Protein AF-A0A967XJF1-F1 (afdb_monomer)

pLDDT: mean 89.91, std 9.6, range [41.53, 97.81]

Sequence (82 aa):
AREDVDFLGERGLDDAEIALIRRWVEEGAAEGDPADLPARPEFTAGWQLGEPDMVVEMPESFTVPAAGVDVFRNFVLPIPVT

Secondary structure (DSSP, 8-state):
-------TT--PPPHHHHHHHHHHHHTT-----GGGSPPPPPPPSS-TT---S-----SS--PPPSSSS-------------

Foldseek 3Di:
DPPPDDDVPDPDDDPVRVVVVVVCVVVPVDDDDPVPDDDDDDDDPDDPVDDDPDDFDDPDDDDDDPDDDDDDDDDDGDDPDD

Radius of gyration: 24.33 Å; Cα contacts (8 Å, |Δi|>4): 12; chains: 1; bounding box: 54×31×58 Å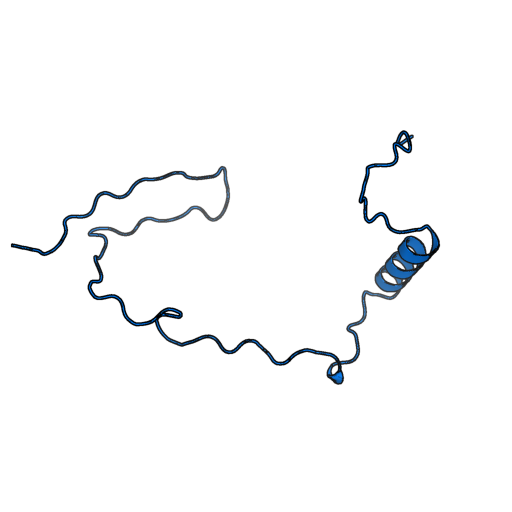

Solvent-accessible surface area (backbone atoms only — not comparable to full-atom values): 6240 Å² total; per-residue (Å²): 129,84,77,91,71,88,56,93,86,64,86,75,73,52,75,67,57,49,51,51,54,50,49,43,52,77,73,66,55,73,80,76,66,76,85,75,55,73,82,79,84,85,75,65,97,66,59,84,88,53,82,70,97,72,88,80,79,74,96,64,89,82,88,77,74,96,71,79,79,90,83,88,80,88,84,88,71,85,71,100,70,135

Structure (mmCIF, N/CA/C/O backbone):
data_AF-A0A967XJF1-F1
#
_entry.id   AF-A0A967XJF1-F1
#
loop_
_atom_site.group_PDB
_atom_site.id
_atom_site.type_symbol
_atom_site.label_atom_id
_atom_site.label_alt_id
_atom_site.label_comp_id
_atom_site.label_asym_id
_atom_site.label_entity_id
_atom_site.label_seq_id
_atom_site.pdbx_PDB_ins_code
_atom_site.Cartn_x
_atom_site.Cartn_y
_atom_site.Cartn_z
_atom_site.occupancy
_atom_site.B_iso_or_equiv
_atom_site.auth_seq_id
_atom_site.auth_comp_id
_atom_site.auth_asym_id
_atom_site.auth_atom_id
_atom_site.pdbx_PDB_model_num
ATOM 1 N N . ALA A 1 1 ? 32.659 1.638 -9.519 1.00 41.53 1 ALA A N 1
ATOM 2 C CA . ALA A 1 1 ? 32.201 0.375 -10.121 1.00 41.53 1 ALA A CA 1
ATOM 3 C C . ALA A 1 1 ? 31.404 -0.345 -9.049 1.00 41.53 1 ALA A C 1
ATOM 5 O O . ALA A 1 1 ? 31.861 -0.327 -7.911 1.00 41.53 1 ALA A O 1
ATOM 6 N N . ARG A 1 2 ? 30.205 -0.862 -9.347 1.00 53.28 2 ARG A N 1
ATOM 7 C CA . ARG A 1 2 ? 29.614 -1.877 -8.464 1.00 53.28 2 ARG A CA 1
ATOM 8 C C . ARG A 1 2 ? 30.611 -3.036 -8.453 1.00 53.28 2 ARG A C 1
ATOM 10 O O . ARG A 1 2 ? 31.109 -3.393 -9.514 1.00 53.28 2 ARG A O 1
ATOM 17 N N . GLU A 1 3 ? 31.002 -3.507 -7.278 1.00 59.66 3 GLU A N 1
ATOM 18 C CA . GLU A 1 3 ? 31.608 -4.830 -7.203 1.00 59.66 3 GLU A CA 1
ATOM 19 C C . GLU A 1 3 ? 30.475 -5.809 -7.505 1.00 59.66 3 GLU A C 1
ATOM 21 O O . GLU A 1 3 ? 29.449 -5.783 -6.821 1.00 59.66 3 GLU A O 1
ATOM 26 N N . ASP A 1 4 ? 30.625 -6.575 -8.584 1.00 67.25 4 ASP A N 1
ATOM 27 C CA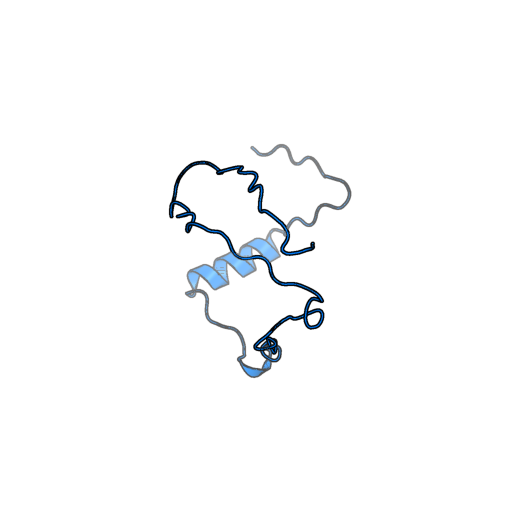 . ASP A 1 4 ? 29.683 -7.616 -8.995 1.00 67.25 4 ASP A CA 1
ATOM 28 C C . ASP A 1 4 ? 29.817 -8.780 -8.008 1.00 67.25 4 ASP A C 1
ATOM 30 O O . ASP A 1 4 ? 30.600 -9.713 -8.184 1.00 67.25 4 ASP A O 1
ATOM 34 N N . VAL A 1 5 ? 29.143 -8.628 -6.871 1.00 74.00 5 VAL A N 1
ATOM 35 C CA . VAL A 1 5 ? 29.004 -9.663 -5.855 1.00 74.00 5 VAL A CA 1
ATOM 36 C C . VAL A 1 5 ? 27.713 -10.402 -6.160 1.00 74.00 5 VAL A C 1
ATOM 38 O O . VAL A 1 5 ? 26.639 -9.839 -5.960 1.00 74.00 5 VAL A O 1
ATOM 41 N N . ASP A 1 6 ? 27.828 -11.651 -6.609 1.00 76.62 6 ASP A N 1
ATOM 42 C CA . ASP A 1 6 ? 26.665 -12.494 -6.881 1.00 76.62 6 ASP A CA 1
ATOM 43 C C . ASP A 1 6 ? 25.970 -12.868 -5.564 1.00 76.62 6 ASP A C 1
ATOM 45 O O . ASP A 1 6 ? 26.530 -13.573 -4.710 1.00 76.62 6 ASP A O 1
ATOM 49 N N . PHE A 1 7 ? 24.733 -12.405 -5.378 1.00 83.25 7 PHE A N 1
ATOM 50 C CA . PHE A 1 7 ? 23.921 -12.784 -4.223 1.00 83.25 7 PHE A CA 1
ATOM 51 C C . PHE A 1 7 ? 23.112 -14.047 -4.526 1.00 83.25 7 PHE A C 1
ATOM 53 O O . PHE A 1 7 ? 22.455 -14.175 -5.559 1.00 83.25 7 PHE A O 1
ATOM 60 N N . LEU A 1 8 ? 23.088 -14.990 -3.580 1.00 86.88 8 LEU A N 1
ATOM 61 C CA . LEU A 1 8 ? 22.292 -16.206 -3.728 1.00 86.88 8 LEU A CA 1
ATOM 62 C C . LEU A 1 8 ? 20.802 -15.862 -3.900 1.00 86.88 8 LEU A C 1
ATOM 64 O O . LEU A 1 8 ? 20.173 -15.321 -2.992 1.00 86.88 8 LEU A O 1
ATOM 68 N N . GLY A 1 9 ? 20.237 -16.238 -5.049 1.00 84.31 9 GLY A N 1
ATOM 69 C CA . GLY A 1 9 ? 18.829 -16.004 -5.377 1.00 84.31 9 GLY A CA 1
ATOM 70 C C . GLY A 1 9 ? 18.523 -14.601 -5.899 1.00 84.31 9 GLY A C 1
ATOM 71 O O . GLY A 1 9 ? 17.349 -14.227 -5.951 1.00 84.31 9 GLY A O 1
ATOM 72 N N . GLU A 1 10 ? 19.538 -13.823 -6.278 1.00 87.31 10 GLU A N 1
ATOM 73 C CA . GLU A 1 10 ? 19.293 -12.535 -6.909 1.00 87.31 10 GLU A CA 1
ATOM 74 C C . GLU A 1 10 ? 18.561 -12.682 -8.242 1.00 87.31 10 GLU A C 1
ATOM 76 O O . GLU A 1 10 ? 18.774 -13.612 -9.018 1.00 87.31 10 GLU A O 1
ATOM 81 N N . ARG A 1 11 ? 17.653 -11.742 -8.487 1.00 85.38 11 ARG A N 1
ATOM 82 C CA . ARG A 1 11 ? 16.895 -11.623 -9.733 1.00 85.38 11 ARG A CA 1
ATOM 83 C C . ARG A 1 11 ? 17.308 -10.333 -10.422 1.00 85.38 11 ARG A C 1
ATOM 85 O O . ARG A 1 11 ? 16.509 -9.408 -10.556 1.00 85.38 11 ARG A O 1
ATOM 92 N N . GLY A 1 12 ? 18.600 -10.251 -10.731 1.00 86.81 12 GLY A N 1
ATOM 93 C CA . GLY A 1 12 ? 19.143 -9.198 -11.575 1.00 86.81 12 GLY A CA 1
ATOM 94 C C . GLY A 1 12 ? 18.607 -9.336 -12.995 1.00 86.81 12 GLY A C 1
ATOM 95 O O . GLY A 1 12 ? 18.277 -10.438 -13.426 1.00 86.81 12 GLY A O 1
ATOM 96 N N . LEU A 1 13 ? 18.504 -8.208 -13.688 1.00 91.62 13 LEU A N 1
ATOM 97 C CA . LEU A 1 13 ? 18.220 -8.201 -15.115 1.00 91.62 13 LEU A CA 1
ATOM 98 C C . LEU A 1 13 ? 19.536 -8.338 -15.872 1.00 91.62 13 LEU A C 1
ATOM 100 O O . LEU A 1 13 ? 20.511 -7.673 -15.510 1.00 91.62 13 LEU A O 1
ATOM 104 N N . ASP A 1 14 ? 19.559 -9.156 -16.915 1.00 91.75 14 ASP A N 1
ATOM 105 C CA . ASP A 1 14 ? 20.698 -9.193 -17.825 1.00 91.75 14 ASP A CA 1
ATOM 106 C C . ASP A 1 14 ? 20.756 -7.934 -18.714 1.00 91.75 14 ASP A C 1
ATOM 108 O O . ASP A 1 14 ? 19.831 -7.114 -18.765 1.00 91.75 14 ASP A O 1
ATOM 112 N N . ASP A 1 15 ? 21.870 -7.747 -19.425 1.00 94.50 15 ASP A N 1
ATOM 113 C CA . ASP A 1 15 ? 22.063 -6.573 -20.283 1.00 94.50 15 ASP A CA 1
ATOM 114 C C . ASP A 1 15 ? 20.978 -6.440 -21.367 1.00 94.50 15 ASP A C 1
ATOM 116 O O . ASP A 1 15 ? 20.612 -5.322 -21.748 1.00 94.50 15 ASP A O 1
ATOM 120 N N . ALA A 1 16 ? 20.441 -7.558 -21.864 1.00 96.69 16 ALA A N 1
ATOM 121 C CA . ALA A 1 16 ? 19.404 -7.559 -22.888 1.00 96.69 16 ALA A CA 1
ATOM 122 C C . ALA A 1 16 ? 18.041 -7.158 -22.306 1.00 96.69 16 ALA A C 1
ATOM 124 O O . ALA A 1 16 ? 17.318 -6.373 -22.924 1.00 96.69 16 ALA A O 1
ATOM 125 N N . GLU A 1 17 ? 17.709 -7.632 -21.110 1.00 96.56 17 GLU A N 1
ATOM 126 C CA . GLU A 1 17 ? 16.516 -7.250 -20.355 1.00 96.56 17 GLU A CA 1
ATOM 127 C C . GLU A 1 17 ? 16.561 -5.770 -19.954 1.00 96.56 17 GLU A C 1
ATOM 129 O O . GLU A 1 17 ? 15.580 -5.039 -20.123 1.00 96.56 17 GLU A O 1
ATOM 134 N N . ILE A 1 18 ? 17.722 -5.278 -19.512 1.00 96.94 18 ILE A N 1
ATOM 135 C CA . ILE A 1 18 ? 17.937 -3.852 -19.239 1.00 96.94 18 ILE A CA 1
ATOM 136 C C . ILE A 1 18 ? 17.730 -3.029 -20.515 1.00 96.94 18 ILE A C 1
ATOM 138 O O . ILE A 1 18 ? 17.033 -2.009 -20.490 1.00 96.94 18 ILE A O 1
ATOM 142 N N . ALA A 1 19 ? 18.321 -3.450 -21.636 1.00 97.56 19 ALA A N 1
ATOM 143 C CA . ALA A 1 19 ? 18.176 -2.760 -22.915 1.00 97.56 19 ALA A CA 1
ATOM 144 C C . ALA A 1 19 ? 16.722 -2.764 -23.418 1.00 97.56 19 ALA A C 1
ATOM 146 O O . ALA A 1 19 ? 16.261 -1.764 -23.973 1.00 97.56 19 ALA A O 1
ATOM 147 N N . LEU A 1 20 ? 15.988 -3.857 -23.197 1.00 96.69 20 LEU A N 1
ATOM 148 C CA . LEU A 1 20 ? 14.571 -3.978 -23.530 1.00 96.69 20 LEU A CA 1
ATOM 149 C C . LEU A 1 20 ? 13.730 -2.932 -22.789 1.00 96.69 20 LEU A C 1
ATOM 151 O O . LEU A 1 20 ? 12.983 -2.191 -23.429 1.00 96.69 20 LEU A O 1
ATOM 155 N N . ILE A 1 21 ? 13.884 -2.832 -21.466 1.00 96.81 21 ILE A N 1
ATOM 156 C CA . ILE A 1 21 ? 13.132 -1.865 -20.653 1.00 96.81 21 ILE A CA 1
ATOM 157 C C . ILE A 1 21 ? 13.521 -0.428 -21.020 1.00 96.81 21 ILE A C 1
ATOM 159 O O . ILE A 1 21 ? 12.644 0.424 -21.153 1.00 96.81 21 ILE A O 1
ATOM 163 N N . ARG A 1 22 ? 14.816 -0.149 -21.232 1.00 97.81 22 ARG A N 1
ATOM 164 C CA . ARG A 1 22 ? 15.284 1.183 -21.659 1.00 97.81 22 ARG A CA 1
ATOM 165 C C . ARG A 1 22 ? 14.617 1.633 -22.950 1.00 97.81 22 ARG A C 1
ATOM 167 O O . ARG A 1 22 ? 14.089 2.739 -22.991 1.00 97.81 22 ARG A O 1
ATOM 174 N N . ARG A 1 23 ? 14.591 0.765 -23.964 1.00 97.69 23 ARG A N 1
ATOM 175 C CA . ARG A 1 23 ? 13.944 1.066 -25.243 1.00 97.69 23 ARG A CA 1
ATOM 176 C C . ARG A 1 23 ? 12.459 1.379 -25.060 1.00 97.69 2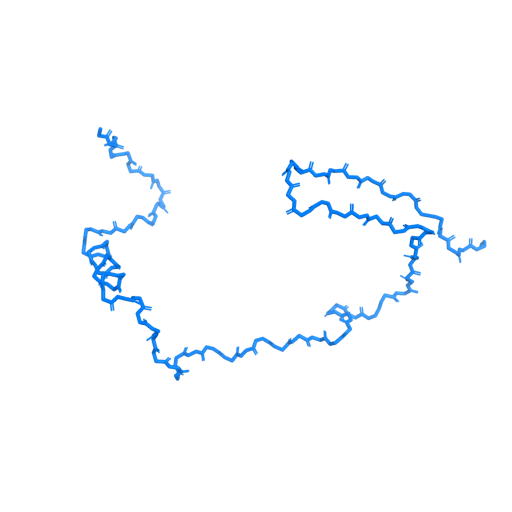3 ARG A C 1
ATOM 178 O O . ARG A 1 23 ? 11.993 2.385 -25.577 1.00 97.69 23 ARG A O 1
ATOM 185 N N . TRP A 1 24 ? 11.738 0.574 -24.279 1.00 96.81 24 TRP A N 1
ATOM 186 C CA . TRP A 1 24 ? 10.323 0.830 -23.988 1.00 96.81 24 TRP A CA 1
ATOM 187 C C . TRP A 1 24 ? 10.096 2.206 -23.336 1.00 96.81 24 TRP A C 1
ATOM 189 O O . TRP A 1 24 ? 9.171 2.923 -23.716 1.00 96.81 24 TRP A O 1
ATOM 199 N N . VAL A 1 25 ? 10.965 2.618 -22.403 1.00 97.50 25 VAL A N 1
ATOM 200 C CA . VAL A 1 25 ? 10.908 3.961 -21.797 1.00 97.50 25 VAL A CA 1
ATOM 201 C C . VAL A 1 25 ? 11.178 5.057 -22.831 1.00 97.50 25 VAL A C 1
ATOM 203 O O . VAL A 1 25 ? 10.441 6.040 -22.883 1.00 97.50 25 VAL A O 1
ATOM 206 N N . GLU A 1 26 ? 12.215 4.902 -23.654 1.00 97.69 26 GLU A N 1
ATOM 207 C CA . GLU A 1 26 ? 12.594 5.870 -24.697 1.00 97.69 26 GLU A CA 1
ATOM 208 C C . GLU A 1 26 ? 11.501 6.048 -25.762 1.00 97.69 26 GLU A C 1
ATOM 210 O O . GLU A 1 26 ? 11.301 7.150 -26.269 1.00 97.69 26 GLU A O 1
ATOM 215 N N . GLU A 1 27 ? 10.748 4.988 -26.047 1.00 96.94 27 GLU A N 1
ATOM 216 C CA . GLU A 1 27 ? 9.594 4.982 -26.953 1.00 96.94 27 GLU A CA 1
ATOM 217 C C . GLU A 1 27 ? 8.316 5.569 -26.320 1.00 96.94 27 GLU A C 1
ATOM 219 O O . GLU A 1 27 ? 7.267 5.620 -26.962 1.00 96.94 27 GLU A O 1
ATOM 224 N N . GLY A 1 28 ? 8.394 6.064 -25.080 1.00 97.12 28 GLY A N 1
ATOM 225 C CA . GLY A 1 28 ? 7.297 6.755 -24.401 1.00 97.12 28 GLY A CA 1
ATOM 226 C C . GLY A 1 28 ? 6.472 5.880 -23.461 1.00 97.12 28 GLY A C 1
ATOM 227 O O . GLY A 1 28 ? 5.388 6.301 -23.062 1.00 97.12 28 GLY A O 1
ATOM 228 N N . ALA A 1 29 ? 6.978 4.701 -23.087 1.00 96.38 29 ALA A N 1
ATOM 229 C CA . ALA A 1 29 ? 6.355 3.797 -22.122 1.00 96.38 29 ALA A CA 1
ATOM 230 C C . ALA A 1 29 ? 4.916 3.397 -22.504 1.00 96.38 29 ALA A C 1
ATOM 232 O O . ALA A 1 29 ? 3.998 3.463 -21.684 1.00 96.38 29 ALA A O 1
ATOM 233 N N . ALA A 1 30 ? 4.717 3.009 -23.768 1.00 94.12 30 ALA A N 1
ATOM 234 C CA . ALA A 1 30 ? 3.406 2.629 -24.285 1.00 94.12 30 ALA A CA 1
ATOM 235 C C . ALA A 1 30 ? 2.773 1.497 -23.456 1.00 94.12 30 ALA A C 1
ATOM 237 O O . ALA A 1 30 ? 3.447 0.533 -23.079 1.00 94.12 30 ALA A O 1
ATOM 238 N N . GLU A 1 31 ? 1.474 1.623 -23.186 1.00 94.06 31 GLU A N 1
ATOM 239 C CA . GLU A 1 31 ? 0.689 0.578 -22.531 1.00 94.06 31 GLU A CA 1
ATOM 240 C C . GLU A 1 31 ? 0.685 -0.706 -23.380 1.00 94.06 31 GLU A C 1
ATOM 242 O O . GLU A 1 31 ? 0.752 -0.651 -24.611 1.00 94.06 31 GLU A O 1
ATOM 247 N N . GLY A 1 32 ? 0.637 -1.863 -22.711 1.00 91.31 32 GLY A N 1
ATOM 248 C CA . GLY A 1 32 ? 0.479 -3.162 -23.368 1.00 91.31 32 GLY A CA 1
ATOM 249 C C . GLY A 1 32 ? -0.918 -3.353 -23.966 1.00 91.31 32 GLY A C 1
ATOM 250 O O . GLY A 1 32 ? -1.736 -2.434 -23.975 1.00 91.31 32 GLY A O 1
ATOM 251 N N . ASP A 1 33 ? -1.207 -4.558 -24.460 1.00 95.31 33 ASP A N 1
ATOM 252 C CA . ASP A 1 33 ? -2.540 -4.874 -24.976 1.00 95.31 33 ASP A CA 1
ATOM 253 C C . ASP A 1 33 ? -3.575 -4.807 -23.834 1.00 95.31 33 ASP A C 1
ATOM 255 O O . ASP A 1 33 ? -3.448 -5.539 -22.847 1.00 95.31 33 ASP A O 1
ATOM 259 N N . PRO A 1 34 ? -4.626 -3.974 -23.939 1.00 93.94 34 PRO A N 1
ATOM 260 C CA . PRO A 1 34 ? -5.697 -3.945 -22.950 1.00 93.94 34 PRO A CA 1
ATOM 261 C C . PRO A 1 34 ? -6.394 -5.300 -22.742 1.00 93.94 34 PRO A C 1
ATOM 263 O O . PRO A 1 34 ? -7.019 -5.497 -21.701 1.00 93.94 34 PRO A O 1
ATOM 266 N N . ALA A 1 35 ? -6.314 -6.227 -23.702 1.00 95.44 35 ALA A N 1
ATOM 267 C CA . ALA A 1 35 ? -6.845 -7.583 -23.572 1.00 95.44 35 ALA A CA 1
ATOM 268 C C . ALA A 1 35 ? -6.037 -8.468 -22.604 1.00 95.44 35 ALA A C 1
ATOM 270 O O . ALA A 1 35 ? -6.596 -9.421 -22.058 1.00 95.44 35 ALA A O 1
ATOM 271 N N . ASP A 1 36 ? -4.765 -8.137 -22.358 1.00 95.62 36 ASP A N 1
ATOM 272 C CA . ASP A 1 36 ? -3.903 -8.832 -21.393 1.00 95.62 36 ASP A CA 1
ATOM 273 C C . ASP A 1 36 ? -4.117 -8.333 -19.955 1.00 95.62 36 ASP A C 1
ATOM 275 O O . ASP A 1 36 ? -3.583 -8.907 -18.999 1.00 95.62 36 ASP A O 1
ATOM 279 N N . LEU A 1 37 ? -4.898 -7.261 -19.772 1.00 94.62 37 LEU A N 1
ATOM 280 C CA . LEU A 1 37 ? -5.203 -6.752 -18.444 1.00 94.62 37 LEU A CA 1
ATOM 281 C C . LEU A 1 37 ? -6.010 -7.791 -17.652 1.00 94.62 37 LEU A C 1
ATOM 283 O O . LEU A 1 37 ? -7.032 -8.292 -18.132 1.00 94.62 37 LEU A O 1
ATOM 287 N N . PRO A 1 38 ? -5.620 -8.084 -16.399 1.00 93.75 38 PRO A N 1
ATOM 288 C CA . PRO A 1 38 ? -6.456 -8.887 -15.530 1.00 93.75 38 PRO A CA 1
ATOM 289 C C . PRO A 1 38 ? -7.768 -8.150 -15.244 1.00 93.75 38 PRO A C 1
ATOM 291 O O . PRO A 1 38 ? -7.848 -6.917 -15.287 1.00 93.75 38 PRO A O 1
ATOM 294 N N . ALA A 1 39 ? -8.803 -8.909 -14.887 1.00 93.25 39 ALA A N 1
ATOM 295 C CA . ALA A 1 39 ? -10.030 -8.317 -14.377 1.00 93.25 39 ALA A CA 1
ATOM 296 C C . ALA A 1 39 ? -9.716 -7.405 -13.181 1.00 93.25 39 ALA A C 1
ATOM 298 O O . ALA A 1 39 ? -8.884 -7.731 -12.328 1.00 93.25 39 ALA A O 1
ATOM 299 N N . ARG A 1 40 ? -10.388 -6.250 -13.119 1.00 91.94 40 ARG A N 1
ATOM 300 C CA . ARG A 1 40 ? -10.242 -5.344 -11.977 1.00 91.94 40 ARG A CA 1
ATOM 301 C C . ARG A 1 40 ? -10.665 -6.079 -10.703 1.00 91.94 40 ARG A C 1
ATOM 303 O O . ARG A 1 40 ? -11.686 -6.766 -10.734 1.00 91.94 40 ARG A O 1
ATOM 310 N N . PRO A 1 41 ? -9.923 -5.927 -9.594 1.00 90.38 41 PRO A N 1
ATOM 311 C CA . PRO A 1 41 ? -10.344 -6.499 -8.329 1.00 90.38 41 PRO A CA 1
ATOM 312 C C . PRO A 1 41 ? -11.706 -5.926 -7.935 1.00 90.38 41 PRO A C 1
ATOM 314 O O . PRO A 1 41 ? -11.938 -4.717 -8.010 1.00 90.38 41 PRO A O 1
ATOM 317 N N . GLU A 1 42 ? -12.604 -6.809 -7.514 1.00 90.62 42 GLU A N 1
ATOM 318 C CA . GLU A 1 42 ? -13.869 -6.419 -6.910 1.00 90.62 42 GLU A CA 1
ATOM 319 C C . GLU A 1 42 ? -13.627 -6.137 -5.428 1.00 90.62 42 GLU A C 1
ATOM 321 O O . GLU A 1 42 ? -13.226 -7.017 -4.666 1.00 90.62 42 GLU A O 1
ATOM 326 N N . PHE A 1 43 ? -13.851 -4.890 -5.018 1.00 89.75 43 PHE A N 1
ATOM 327 C CA . PHE A 1 43 ? -13.790 -4.507 -3.615 1.00 89.75 43 PHE A CA 1
ATOM 328 C C . PHE A 1 43 ? -15.190 -4.560 -3.012 1.00 89.75 43 PHE A C 1
ATOM 330 O O . PHE A 1 43 ? -16.132 -3.964 -3.537 1.00 89.75 43 PHE A O 1
ATOM 337 N N . THR A 1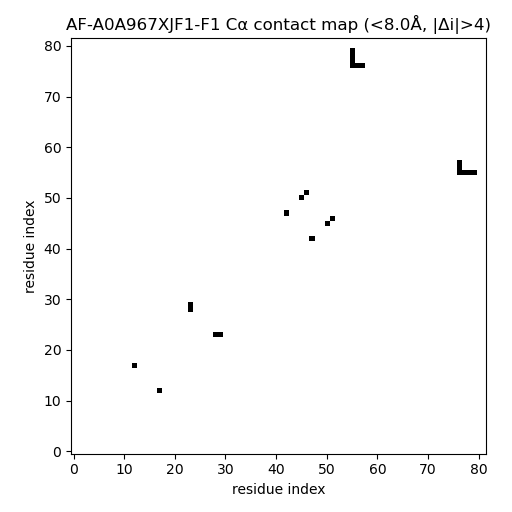 44 ? -15.319 -5.250 -1.882 1.00 89.38 44 THR A N 1
ATOM 338 C CA . THR A 1 44 ? -16.541 -5.220 -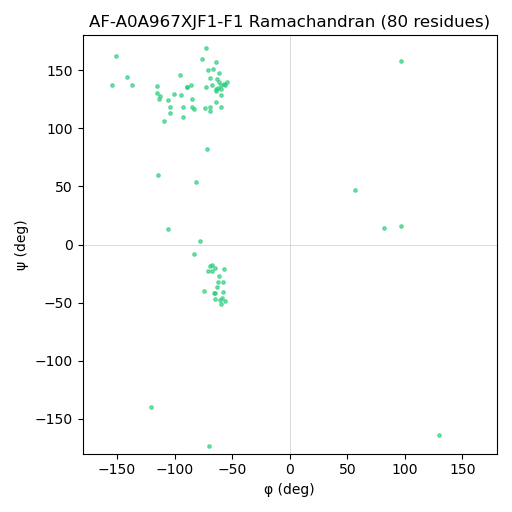1.078 1.00 89.38 44 THR A CA 1
ATOM 339 C C . THR A 1 44 ? -16.795 -3.794 -0.584 1.00 89.38 44 THR A C 1
ATOM 341 O O . THR A 1 44 ? -15.887 -3.132 -0.092 1.00 89.38 44 THR A O 1
ATOM 344 N N . ALA A 1 45 ? -18.042 -3.323 -0.685 1.00 89.00 45 ALA A N 1
ATOM 345 C CA . ALA A 1 45 ? -18.438 -1.989 -0.217 1.00 89.00 45 ALA A CA 1
ATOM 346 C C . ALA A 1 45 ? -18.375 -1.825 1.318 1.00 89.00 45 ALA A C 1
ATOM 348 O O . ALA A 1 45 ? -18.395 -0.705 1.820 1.00 89.00 45 ALA A O 1
ATOM 349 N N . GLY A 1 46 ? -18.330 -2.936 2.055 1.00 89.19 46 GLY A N 1
ATOM 350 C CA . GLY A 1 46 ? -18.196 -2.980 3.509 1.00 89.19 46 GLY A CA 1
ATOM 351 C C . GLY A 1 46 ? -16.944 -3.730 3.962 1.00 89.19 46 GLY A C 1
ATOM 352 O O . GLY A 1 46 ? -15.873 -3.639 3.366 1.00 89.19 46 GLY A O 1
ATOM 353 N N . TRP A 1 47 ? -17.086 -4.514 5.024 1.00 92.00 47 TRP A N 1
ATOM 354 C CA . TRP A 1 47 ? -15.980 -5.254 5.618 1.00 92.00 47 TRP A CA 1
ATOM 355 C C . TRP A 1 47 ? -15.563 -6.456 4.762 1.00 92.00 47 TRP A C 1
ATOM 357 O O . TRP A 1 47 ? -16.329 -7.402 4.580 1.00 92.00 47 TRP A O 1
ATOM 367 N N . GLN A 1 48 ? -14.319 -6.451 4.271 1.00 91.88 48 GLN A N 1
ATOM 368 C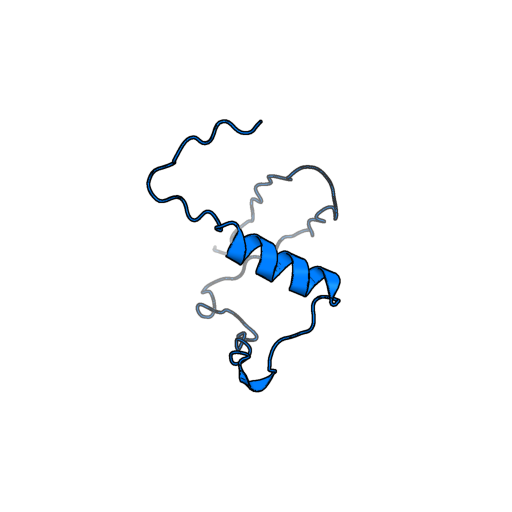 CA . GLN A 1 48 ? -13.777 -7.526 3.427 1.00 91.88 48 GLN A CA 1
ATOM 369 C C . GLN A 1 48 ? -13.743 -8.895 4.130 1.00 91.88 48 GLN A C 1
ATOM 371 O O . GLN A 1 48 ? -13.812 -9.925 3.465 1.00 91.88 48 GLN A O 1
ATOM 376 N N . LEU A 1 49 ? -13.643 -8.913 5.462 1.00 91.62 49 LEU A N 1
ATOM 377 C CA . LEU A 1 49 ? -13.548 -10.134 6.270 1.00 91.62 49 LEU A CA 1
ATOM 378 C C . LEU A 1 49 ? -14.850 -10.465 7.027 1.00 91.62 49 LEU A C 1
ATOM 380 O O . LEU A 1 49 ? -14.834 -11.321 7.906 1.00 91.62 49 LEU A O 1
ATOM 384 N N . GLY A 1 50 ? -15.965 -9.814 6.673 1.00 91.88 50 GLY A N 1
ATOM 385 C CA . GLY A 1 50 ? -17.241 -9.910 7.388 1.00 91.88 50 GLY A CA 1
ATOM 386 C C . GLY A 1 50 ? -17.451 -8.773 8.391 1.00 91.88 50 GLY A C 1
ATOM 387 O O . GLY A 1 50 ? -16.502 -8.105 8.799 1.00 91.88 50 GLY A O 1
ATOM 388 N N . GLU A 1 51 ? -18.713 -8.515 8.739 1.00 93.94 51 GLU A N 1
ATOM 389 C CA . GLU A 1 51 ? -19.084 -7.460 9.687 1.00 93.94 51 GLU A CA 1
ATOM 390 C C . GLU A 1 51 ? -18.525 -7.759 11.090 1.00 93.94 51 GLU A C 1
ATOM 392 O O . GLU A 1 51 ? -18.632 -8.898 11.548 1.00 93.94 51 GLU A O 1
ATOM 397 N N . PRO A 1 52 ? -17.907 -6.776 11.769 1.00 93.75 52 PRO A N 1
ATOM 398 C CA . PRO A 1 52 ? -17.400 -6.966 13.118 1.00 93.75 52 PRO A CA 1
ATOM 399 C C . PRO A 1 52 ? -18.547 -7.071 14.125 1.00 93.75 52 PRO A C 1
ATOM 401 O O . PRO A 1 52 ? -19.569 -6.403 13.990 1.00 93.75 52 PRO A O 1
ATOM 404 N N . ASP A 1 53 ? -18.324 -7.814 15.209 1.00 93.38 53 ASP A N 1
ATOM 405 C CA . ASP A 1 53 ? -19.283 -7.894 16.320 1.00 93.38 53 ASP A CA 1
ATOM 406 C C . ASP A 1 53 ? -19.459 -6.547 17.056 1.00 93.38 53 ASP A C 1
ATOM 408 O O . ASP A 1 53 ? -20.444 -6.340 17.764 1.00 93.38 53 ASP A O 1
ATOM 412 N N . MET A 1 54 ? -18.489 -5.630 16.923 1.00 91.38 54 MET A N 1
ATOM 413 C CA . MET A 1 54 ? -18.497 -4.311 17.558 1.00 91.38 54 MET A CA 1
ATOM 414 C C . MET A 1 54 ? -17.653 -3.298 16.772 1.00 91.38 54 MET A C 1
ATOM 416 O O . MET A 1 54 ? -16.519 -3.581 16.386 1.00 91.38 54 MET A O 1
ATOM 420 N N . VAL A 1 55 ? -18.176 -2.079 16.621 1.00 91.62 55 VAL A N 1
ATOM 421 C CA . VAL A 1 55 ? -17.449 -0.910 16.102 1.00 91.62 55 VAL A CA 1
ATOM 422 C C . VAL A 1 55 ? -17.297 0.105 17.234 1.00 91.62 55 VAL A C 1
ATOM 424 O O . VAL A 1 55 ? -18.278 0.451 17.889 1.00 91.62 55 VAL A O 1
ATOM 427 N N . VAL A 1 56 ? -16.069 0.570 17.479 1.00 92.50 56 VAL A N 1
ATOM 428 C CA . VAL A 1 56 ? -15.769 1.599 18.487 1.00 92.50 56 VAL A CA 1
ATOM 429 C C . VAL A 1 56 ? -15.287 2.854 17.774 1.00 92.50 56 VAL A C 1
ATOM 431 O O . VAL A 1 56 ? -14.334 2.804 16.998 1.00 92.50 56 VAL A O 1
ATOM 434 N N . GLU A 1 57 ? -15.944 3.977 18.043 1.00 90.25 57 GLU A N 1
ATOM 435 C CA . GLU A 1 57 ? -15.645 5.253 17.398 1.00 90.25 57 GLU A CA 1
ATOM 436 C C . GLU A 1 57 ? -14.695 6.104 18.244 1.00 90.25 5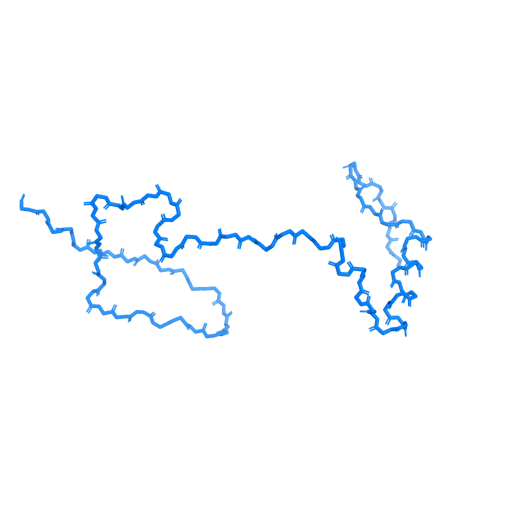7 GLU A C 1
ATOM 438 O O . GLU A 1 57 ? -14.734 6.099 19.478 1.00 90.25 57 GLU A O 1
ATOM 443 N N . MET A 1 58 ? -13.827 6.860 17.571 1.00 92.25 58 MET A N 1
ATOM 444 C CA . MET A 1 58 ? -12.981 7.836 18.247 1.00 92.25 58 MET A CA 1
ATOM 445 C C . MET A 1 58 ? -13.817 9.045 18.688 1.00 92.25 58 MET A C 1
ATOM 447 O O . MET A 1 58 ? -14.572 9.575 17.875 1.00 92.25 58 MET A O 1
ATOM 451 N N . PRO A 1 59 ? -13.645 9.547 19.927 1.00 88.69 59 PRO A N 1
ATOM 452 C CA . PRO A 1 59 ? -14.369 10.733 20.385 1.00 88.69 59 PRO A CA 1
ATOM 453 C C . PRO A 1 59 ? -13.943 12.012 19.647 1.00 88.69 59 PRO A C 1
ATOM 455 O O . PRO A 1 59 ? -14.699 12.977 19.598 1.00 88.69 59 PRO A O 1
ATOM 458 N N . GLU A 1 60 ? -12.736 12.028 19.078 1.00 91.00 60 GLU A N 1
ATOM 459 C CA . GLU A 1 60 ? -12.193 13.136 18.296 1.00 91.00 60 GLU A CA 1
ATOM 460 C C . GLU A 1 60 ? -11.391 12.583 17.113 1.00 91.00 60 GLU A C 1
ATOM 462 O O . GLU A 1 60 ? -10.726 11.558 17.243 1.00 91.00 60 GLU A O 1
ATOM 467 N N . SER A 1 61 ? -11.439 13.253 15.961 1.00 92.94 61 SER A N 1
ATOM 468 C CA . SER A 1 61 ? -10.689 12.859 14.764 1.00 92.94 61 SER A CA 1
ATOM 469 C C . SER A 1 61 ? -9.182 13.065 14.923 1.00 92.94 61 SER A C 1
ATOM 471 O O . SER A 1 61 ? -8.743 14.087 15.446 1.00 92.94 61 SER A O 1
ATOM 473 N N . PHE A 1 62 ? -8.379 12.160 14.362 1.00 92.94 62 PHE A N 1
ATOM 474 C CA . PHE A 1 62 ? -6.935 12.347 14.233 1.00 92.94 62 PHE A CA 1
ATOM 475 C C . PHE A 1 62 ? -6.550 12.706 12.792 1.00 92.94 62 PHE A C 1
ATOM 477 O O . PHE A 1 62 ? -6.749 11.913 11.873 1.00 92.94 62 PHE A O 1
ATOM 484 N N . THR A 1 63 ? -5.970 13.890 12.594 1.00 94.38 63 THR A N 1
ATOM 485 C CA . THR A 1 63 ? -5.494 14.339 11.277 1.00 94.38 63 THR A CA 1
ATOM 486 C C . THR A 1 63 ? -4.089 13.812 11.005 1.00 94.38 63 THR A C 1
ATOM 488 O O . THR A 1 63 ? -3.141 14.172 11.703 1.00 94.38 63 THR A O 1
ATOM 491 N N . VAL A 1 64 ? -3.942 13.002 9.955 1.00 94.06 64 VAL A N 1
ATOM 492 C CA . VAL A 1 64 ? -2.639 12.510 9.489 1.00 94.06 64 VAL A CA 1
ATOM 493 C C . VAL A 1 64 ? -2.003 13.549 8.553 1.00 94.06 64 VAL A C 1
ATOM 495 O O . VAL A 1 64 ? -2.639 13.939 7.570 1.00 94.06 64 VAL A O 1
ATOM 498 N N . PRO A 1 65 ? -0.769 14.018 8.819 1.00 93.19 65 PRO A N 1
ATOM 499 C CA . PRO A 1 65 ? -0.063 14.911 7.904 1.00 93.19 65 PRO A CA 1
ATOM 500 C C . PRO A 1 65 ? 0.176 14.253 6.539 1.00 93.19 65 PRO A C 1
ATOM 502 O O . PRO A 1 65 ? 0.554 13.088 6.467 1.00 93.19 65 PRO A O 1
ATOM 505 N N . ALA A 1 66 ? 0.021 15.016 5.453 1.00 95.12 66 ALA A N 1
ATOM 506 C CA . ALA A 1 66 ? 0.247 14.514 4.092 1.00 95.12 66 ALA A CA 1
ATOM 507 C C . ALA A 1 66 ? 1.727 14.211 3.779 1.00 95.12 66 ALA A C 1
ATOM 509 O O . ALA A 1 66 ? 2.026 13.520 2.810 1.00 95.12 66 ALA A O 1
ATOM 510 N N . ALA A 1 67 ? 2.652 14.758 4.570 1.00 94.69 67 ALA A N 1
ATOM 511 C CA . ALA A 1 67 ? 4.088 14.566 4.431 1.00 94.69 67 ALA A CA 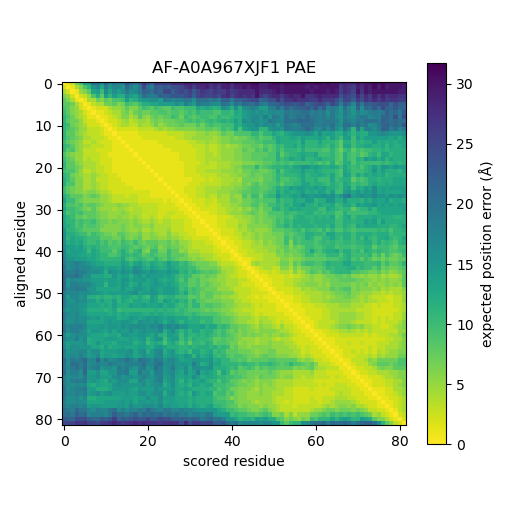1
ATOM 512 C C . ALA A 1 67 ? 4.776 14.681 5.796 1.00 94.69 67 ALA A C 1
ATOM 514 O O . ALA A 1 67 ? 4.229 15.274 6.729 1.00 94.69 67 ALA A O 1
ATOM 515 N N . GLY A 1 68 ? 6.004 14.172 5.884 1.00 92.19 68 GLY A N 1
ATOM 516 C CA . GLY A 1 68 ? 6.828 14.231 7.085 1.00 92.19 68 GLY A CA 1
ATOM 517 C C . GLY A 1 68 ? 7.387 12.866 7.458 1.00 92.19 68 GLY A C 1
ATOM 518 O O . GLY A 1 68 ? 7.414 11.948 6.642 1.00 92.19 68 GLY A O 1
ATOM 519 N N . VAL A 1 69 ? 7.864 12.766 8.695 1.00 93.25 69 VAL A N 1
ATOM 520 C CA . VAL A 1 69 ? 8.298 11.496 9.282 1.00 93.25 69 VAL A CA 1
ATOM 521 C C . VAL A 1 69 ? 7.093 10.650 9.679 1.00 93.25 69 VAL A C 1
ATOM 523 O O . VAL A 1 69 ? 6.001 11.179 9.897 1.00 93.25 69 VAL A O 1
ATOM 526 N N . ASP A 1 70 ? 7.317 9.349 9.831 1.00 93.12 70 ASP A N 1
ATOM 527 C CA . ASP A 1 70 ? 6.289 8.432 10.307 1.00 93.12 70 ASP A CA 1
ATOM 528 C C . ASP A 1 70 ? 5.751 8.852 11.678 1.00 93.12 70 ASP A C 1
ATOM 530 O O . ASP A 1 70 ? 6.492 9.233 12.591 1.00 93.12 70 ASP A O 1
ATOM 534 N N . VAL A 1 71 ? 4.432 8.748 11.830 1.00 92.56 71 VAL A N 1
ATOM 535 C CA . VAL A 1 71 ? 3.730 9.092 13.064 1.00 92.56 71 VAL A CA 1
ATOM 536 C C . VAL A 1 71 ? 3.225 7.813 13.717 1.00 92.56 71 VAL A C 1
ATOM 538 O O . VAL A 1 71 ? 2.244 7.220 13.278 1.00 92.56 71 VAL A O 1
ATOM 541 N N . PHE A 1 72 ? 3.878 7.396 14.801 1.00 93.19 72 PHE A N 1
ATOM 542 C CA . PHE A 1 72 ? 3.437 6.260 15.607 1.00 93.19 72 PHE A CA 1
ATOM 543 C C . PHE A 1 72 ? 2.544 6.738 16.761 1.00 93.19 72 PHE A C 1
ATOM 545 O O . PHE A 1 72 ? 2.978 7.522 17.612 1.00 93.19 72 PHE A O 1
ATOM 552 N N . ARG A 1 73 ? 1.283 6.289 16.800 1.00 91.06 73 ARG A N 1
ATOM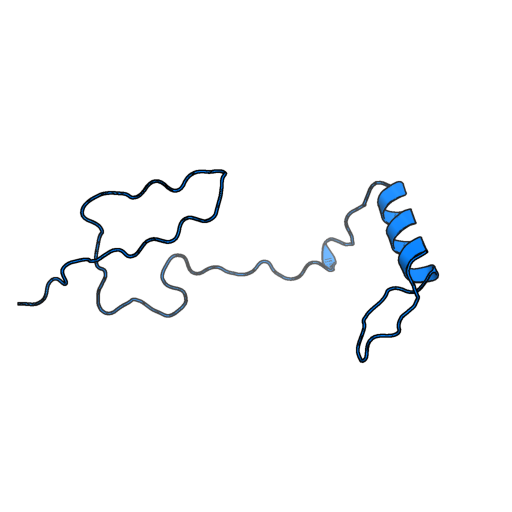 553 C CA . ARG A 1 73 ? 0.304 6.668 17.833 1.00 91.06 73 ARG A CA 1
ATOM 554 C C . ARG A 1 73 ? -0.496 5.468 18.316 1.00 91.06 73 ARG A C 1
ATOM 556 O O . ARG A 1 73 ? -0.981 4.678 17.519 1.00 91.06 73 ARG A O 1
ATOM 563 N N . ASN A 1 74 ? -0.684 5.406 19.631 1.00 93.44 74 ASN A N 1
ATOM 564 C CA . ASN A 1 74 ? -1.629 4.502 20.276 1.00 93.44 74 ASN A CA 1
ATOM 565 C C . ASN A 1 74 ? -2.893 5.288 20.640 1.00 93.44 74 ASN A C 1
ATOM 567 O O . ASN A 1 74 ? -2.795 6.341 21.277 1.00 93.44 74 ASN A O 1
ATOM 571 N N . PHE A 1 75 ? -4.060 4.769 20.262 1.00 91.44 75 PHE A N 1
ATOM 572 C CA . PHE A 1 75 ? -5.361 5.308 20.657 1.00 91.44 75 PHE A CA 1
ATOM 573 C C . PHE A 1 75 ? -5.979 4.385 21.704 1.00 91.44 75 PHE A C 1
ATOM 575 O O . PHE A 1 75 ? -6.116 3.186 21.475 1.00 91.44 75 PHE A O 1
ATOM 582 N N . VAL A 1 76 ? -6.330 4.942 22.861 1.00 92.06 76 VAL A N 1
ATOM 583 C CA . VAL A 1 76 ? -7.016 4.212 23.932 1.00 92.06 76 VAL A CA 1
ATOM 584 C C . VAL A 1 76 ? -8.474 4.644 23.905 1.00 92.06 76 VAL A C 1
ATOM 586 O O . VAL A 1 76 ? -8.769 5.810 24.163 1.00 92.06 76 VAL A O 1
ATOM 589 N N . LEU A 1 77 ? -9.366 3.718 23.554 1.00 91.38 77 LEU A N 1
ATOM 590 C CA . LEU A 1 77 ? -10.797 3.974 23.410 1.00 91.38 77 LEU A CA 1
ATOM 591 C C . LEU A 1 77 ? -11.582 3.176 24.456 1.00 91.38 77 LEU A C 1
ATOM 593 O O . LEU A 1 77 ? -11.276 1.999 24.668 1.00 91.38 77 LEU A O 1
ATOM 597 N N . PRO A 1 78 ? -12.580 3.785 25.118 1.00 89.19 78 PRO A N 1
ATOM 598 C CA . PRO A 1 78 ? -13.480 3.043 25.986 1.00 89.19 78 PRO A CA 1
ATOM 599 C C . PRO A 1 78 ? -14.347 2.098 25.147 1.00 89.19 78 PRO A C 1
ATOM 601 O O . PRO A 1 78 ? -14.859 2.479 24.096 1.00 89.19 78 PRO A O 1
ATOM 604 N N . ILE A 1 79 ? -14.528 0.869 25.627 1.00 90.19 79 ILE A N 1
ATOM 605 C CA . ILE A 1 79 ? -15.434 -0.105 25.011 1.00 90.19 79 ILE A CA 1
ATOM 606 C C . ILE A 1 79 ? -16.843 0.042 25.610 1.00 90.19 79 ILE A C 1
ATOM 608 O O . ILE A 1 79 ? -16.961 0.163 26.831 1.00 90.19 79 ILE A O 1
ATOM 612 N N . PRO A 1 80 ? -17.916 0.038 24.798 1.00 82.94 80 PRO A N 1
ATOM 613 C CA . PRO A 1 80 ? -19.289 0.251 25.258 1.00 82.94 80 PRO A CA 1
ATOM 614 C C . PRO A 1 80 ? -19.904 -1.031 25.842 1.00 82.94 80 PRO A C 1
ATOM 616 O O . PRO A 1 80 ? -20.971 -1.473 25.424 1.00 82.94 80 PRO A O 1
ATOM 619 N N . VAL A 1 81 ? -19.221 -1.646 26.807 1.00 82.69 81 VAL A N 1
ATOM 620 C CA . VAL A 1 81 ? -19.732 -2.792 27.567 1.00 82.69 81 VAL A CA 1
ATOM 621 C C . VAL A 1 81 ? -19.902 -2.380 29.029 1.00 82.69 81 VAL A C 1
ATOM 623 O O . VAL A 1 81 ? -19.015 -1.759 29.614 1.00 82.69 81 VAL A O 1
ATOM 626 N N . THR A 1 82 ? -21.081 -2.664 29.579 1.00 65.75 82 THR A N 1
ATOM 627 C CA . THR A 1 82 ? -21.427 -2.496 31.004 1.00 65.75 82 THR A CA 1
ATOM 628 C C . THR A 1 82 ? -20.839 -3.587 31.878 1.00 65.75 82 THR A C 1
ATOM 630 O O . THR A 1 82 ? -20.836 -4.752 31.419 1.00 65.75 82 THR A O 1
#

Mean predicted aligned error: 9.72 Å